Protein AF-A0A257P267-F1 (afdb_monomer)

pLDDT: mean 89.21, std 8.01, range [55.34, 98.06]

Mean predicted aligned error: 6.76 Å

Radius of gyration: 17.24 Å; Cα contacts (8 Å, |Δi|>4): 75; chains: 1; bounding box: 35×25×44 Å

Structure (mmCIF, N/CA/C/O backbone):
data_AF-A0A257P267-F1
#
_entry.id   AF-A0A257P267-F1
#
loop_
_atom_site.group_PDB
_atom_site.id
_atom_site.type_symbol
_atom_site.label_atom_id
_atom_site.label_alt_id
_atom_site.label_comp_id
_atom_site.label_asym_id
_atom_site.label_entity_id
_atom_site.label_seq_id
_atom_site.pdbx_PDB_ins_code
_atom_site.Cartn_x
_atom_site.Cartn_y
_atom_site.Cartn_z
_atom_site.occupancy
_atom_site.B_iso_or_equiv
_atom_site.auth_seq_id
_atom_site.auth_comp_id
_atom_site.auth_asym_id
_atom_site.auth_atom_id
_atom_site.pdbx_PDB_model_num
ATOM 1 N N . GLU A 1 1 ? -16.177 6.817 -0.633 1.00 80.44 1 GLU A N 1
ATOM 2 C CA . GLU A 1 1 ? -15.043 7.733 -0.360 1.00 80.44 1 GLU A CA 1
ATOM 3 C C . GLU A 1 1 ? -13.950 6.991 0.403 1.00 80.44 1 GLU A C 1
ATOM 5 O O . GLU A 1 1 ? -14.224 5.917 0.924 1.00 80.44 1 GLU A O 1
ATOM 10 N N . GLY A 1 2 ? -12.713 7.500 0.427 1.00 89.00 2 GLY A N 1
ATOM 11 C CA . GLY A 1 2 ? -11.590 6.816 1.095 1.00 89.00 2 GLY A CA 1
ATOM 12 C C . GLY A 1 2 ? -11.097 5.538 0.400 1.00 89.00 2 GLY A C 1
ATOM 13 O O . GLY A 1 2 ? -10.371 4.749 1.008 1.00 89.00 2 GLY A O 1
ATOM 14 N N . CYS A 1 3 ? -11.486 5.329 -0.861 1.00 93.88 3 CYS A N 1
ATOM 15 C CA . CYS A 1 3 ? -11.050 4.197 -1.669 1.00 93.88 3 CYS A CA 1
ATOM 16 C C . CYS A 1 3 ? -9.543 4.242 -1.919 1.00 93.88 3 CYS A C 1
ATOM 18 O O . CYS A 1 3 ? -8.968 5.307 -2.164 1.00 93.88 3 CYS A O 1
ATOM 20 N N . LEU A 1 4 ? -8.916 3.069 -1.882 1.00 95.50 4 LEU A N 1
ATOM 21 C CA . LEU A 1 4 ? -7.532 2.904 -2.296 1.00 95.50 4 LEU A CA 1
ATOM 22 C C . LEU A 1 4 ? -7.482 2.815 -3.820 1.00 95.50 4 LEU A C 1
ATOM 24 O O . LEU A 1 4 ? -8.274 2.109 -4.426 1.00 95.50 4 LEU A O 1
ATOM 28 N N . ARG A 1 5 ? -6.537 3.499 -4.444 1.00 97.12 5 ARG A N 1
ATOM 29 C CA . ARG A 1 5 ? -6.320 3.485 -5.887 1.00 97.12 5 ARG A CA 1
ATOM 30 C C . ARG A 1 5 ? -4.972 2.874 -6.199 1.00 97.12 5 ARG A C 1
ATOM 32 O O . ARG A 1 5 ? -3.984 3.199 -5.543 1.00 97.12 5 ARG A O 1
ATOM 39 N N . LEU A 1 6 ? -4.951 2.013 -7.207 1.00 97.19 6 LEU A N 1
ATOM 40 C CA . LEU A 1 6 ? -3.735 1.542 -7.861 1.00 97.19 6 LEU A CA 1
ATOM 41 C C . LEU A 1 6 ? -3.465 2.466 -9.042 1.00 97.19 6 LEU A C 1
ATOM 43 O O . LEU A 1 6 ? -4.323 2.597 -9.914 1.00 97.19 6 LEU A O 1
ATOM 47 N N . LEU A 1 7 ? -2.314 3.129 -9.053 1.00 98.06 7 LEU A N 1
ATOM 48 C CA . LEU A 1 7 ? -2.023 4.225 -9.975 1.00 98.06 7 LEU A CA 1
ATOM 49 C C . LEU A 1 7 ? -1.160 3.764 -11.145 1.00 98.06 7 LEU A C 1
ATOM 51 O O . LEU A 1 7 ? -0.351 2.844 -11.014 1.00 98.06 7 LEU A O 1
ATOM 55 N N . ARG A 1 8 ? -1.330 4.421 -12.293 1.00 96.44 8 ARG A N 1
ATOM 56 C CA . ARG A 1 8 ? -0.466 4.230 -13.466 1.00 96.44 8 ARG A CA 1
ATOM 57 C C . ARG A 1 8 ? 0.777 5.110 -13.389 1.00 96.44 8 ARG A C 1
ATOM 59 O O . ARG A 1 8 ? 1.827 4.723 -13.898 1.00 96.44 8 ARG A O 1
ATOM 66 N N . SER A 1 9 ? 0.673 6.252 -12.712 1.00 95.81 9 SER A N 1
ATOM 67 C CA . SER A 1 9 ? 1.759 7.208 -12.514 1.00 95.81 9 SER A CA 1
ATOM 68 C C . SER A 1 9 ? 1.983 7.537 -11.035 1.00 95.81 9 SER A C 1
ATOM 70 O O . SER A 1 9 ? 1.146 7.285 -10.169 1.00 95.81 9 SER A O 1
ATOM 72 N N . ALA A 1 10 ? 3.160 8.088 -10.733 1.00 94.75 10 ALA A N 1
ATOM 73 C CA . ALA A 1 10 ? 3.547 8.476 -9.376 1.00 94.75 10 ALA A CA 1
ATOM 74 C C . ALA A 1 10 ? 2.998 9.848 -8.948 1.00 94.75 10 ALA A C 1
ATOM 76 O O . ALA A 1 10 ? 3.117 10.221 -7.782 1.00 94.75 10 ALA A O 1
ATOM 77 N N . THR A 1 11 ? 2.478 10.629 -9.895 1.00 96.38 11 THR A N 1
ATOM 78 C CA . THR A 1 11 ? 2.246 12.072 -9.732 1.00 96.38 11 THR A CA 1
ATOM 79 C C . THR A 1 11 ? 0.778 12.462 -9.769 1.00 96.38 11 THR A C 1
ATOM 81 O O . THR A 1 11 ? 0.454 13.570 -9.352 1.00 96.38 11 THR A O 1
ATOM 84 N N . ASP A 1 12 ? -0.100 11.583 -10.252 1.00 96.75 12 ASP A N 1
ATOM 85 C CA . ASP A 1 12 ? -1.524 11.868 -10.388 1.00 96.75 12 ASP A CA 1
ATOM 86 C C . ASP A 1 12 ? -2.375 10.766 -9.737 1.00 96.75 12 ASP A C 1
ATOM 88 O O . ASP A 1 12 ? -2.322 9.595 -10.105 1.00 96.75 12 ASP A O 1
ATOM 92 N N . ILE A 1 13 ? -3.168 11.160 -8.738 1.00 95.75 13 ILE A N 1
ATOM 93 C CA . ILE A 1 13 ? -4.081 10.276 -7.999 1.00 95.75 13 ILE A CA 1
ATOM 94 C C . ILE A 1 13 ? -5.362 9.967 -8.793 1.00 95.75 13 ILE A C 1
ATOM 96 O O . ILE A 1 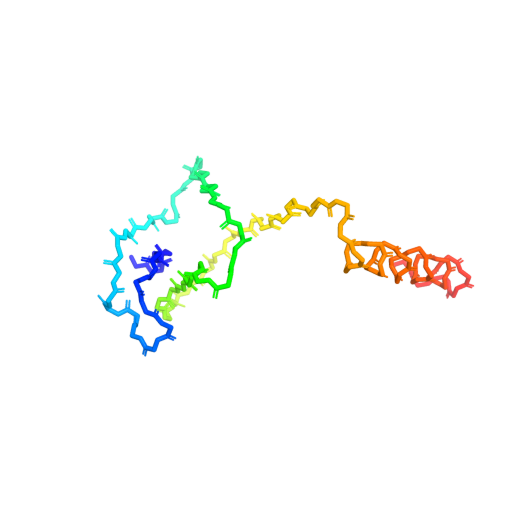13 ? -6.096 9.038 -8.438 1.00 95.75 13 ILE A O 1
ATOM 100 N N . GLU A 1 14 ? -5.672 10.751 -9.829 1.00 96.25 14 GLU A N 1
ATOM 101 C CA . GLU A 1 14 ? -6.785 10.499 -10.752 1.00 96.25 14 GLU A CA 1
ATOM 102 C C . GLU A 1 14 ? -6.385 9.572 -11.906 1.00 96.25 14 GLU A C 1
ATOM 104 O O . GLU A 1 14 ? -7.257 8.940 -12.500 1.00 96.25 14 GLU A O 1
ATOM 109 N N . ASP A 1 15 ? -5.088 9.409 -12.171 1.00 97.44 15 ASP A N 1
ATOM 110 C CA . ASP A 1 15 ? -4.552 8.460 -13.150 1.00 97.44 15 ASP A CA 1
ATOM 111 C C . ASP A 1 15 ? -4.443 7.044 -12.551 1.00 97.44 15 ASP A C 1
ATOM 113 O O . ASP A 1 15 ? -3.360 6.495 -12.304 1.00 97.44 15 ASP A O 1
ATOM 117 N N . TYR A 1 16 ? -5.603 6.449 -12.252 1.00 96.69 16 TYR A N 1
ATOM 118 C CA . TYR A 1 16 ? -5.697 5.128 -11.634 1.00 96.69 16 TYR A CA 1
ATOM 119 C C . TYR A 1 16 ? -6.074 4.015 -12.620 1.00 96.69 16 TYR A C 1
ATOM 121 O O . TYR A 1 16 ? -6.857 4.177 -13.554 1.00 96.69 16 TYR A O 1
ATOM 129 N N . ALA A 1 17 ? -5.498 2.834 -12.399 1.00 96.56 17 ALA A N 1
ATOM 130 C CA . ALA A 1 17 ? -5.850 1.602 -13.093 1.00 96.56 17 ALA A CA 1
ATOM 131 C C . ALA A 1 17 ? -7.031 0.882 -12.429 1.00 96.56 17 ALA A C 1
ATOM 133 O O . ALA A 1 17 ? -7.826 0.251 -13.121 1.00 96.56 17 ALA A O 1
ATOM 134 N N . ALA A 1 18 ? -7.138 0.974 -11.101 1.00 96.38 18 ALA A N 1
ATOM 135 C CA . ALA A 1 18 ? -8.223 0.384 -10.326 1.00 96.38 18 ALA A CA 1
ATOM 136 C C . ALA A 1 18 ? -8.484 1.195 -9.052 1.00 96.38 18 ALA A C 1
ATOM 138 O O . ALA A 1 18 ? -7.552 1.734 -8.451 1.00 96.38 18 ALA A O 1
ATOM 139 N N . GLU A 1 19 ? -9.744 1.235 -8.626 1.00 96.38 19 GLU A N 1
ATOM 140 C CA . GLU A 1 19 ? -10.172 1.795 -7.347 1.00 96.38 19 GLU A CA 1
ATOM 141 C C . GLU A 1 19 ? -10.802 0.679 -6.501 1.00 96.38 19 GLU A C 1
ATOM 143 O O . GLU A 1 19 ? -11.633 -0.092 -6.976 1.00 96.38 19 GLU A O 1
ATOM 148 N N . VAL A 1 20 ? -10.359 0.569 -5.253 1.00 95.56 20 VAL A N 1
ATOM 149 C CA . VAL A 1 20 ? -10.685 -0.506 -4.319 1.00 95.56 20 VAL A CA 1
ATOM 150 C C . VAL A 1 20 ? -11.419 0.098 -3.118 1.00 95.56 20 VAL A C 1
ATOM 152 O O . VAL A 1 20 ? -10.834 0.914 -2.389 1.00 95.56 20 VAL A O 1
ATOM 155 N N . PRO A 1 21 ? -12.691 -0.270 -2.891 1.00 93.12 21 PRO A N 1
ATOM 156 C CA . PRO A 1 21 ? -13.468 0.262 -1.782 1.00 93.12 21 PRO A CA 1
ATOM 157 C C . PRO A 1 21 ? -12.985 -0.320 -0.439 1.00 93.12 21 PRO A C 1
ATOM 159 O O . PRO A 1 21 ? -12.627 -1.494 -0.371 1.00 93.12 21 PRO A O 1
ATOM 162 N N . PRO A 1 22 ? -12.979 0.465 0.654 1.00 90.62 22 PRO A N 1
ATOM 163 C CA . PRO A 1 22 ? -12.544 0.008 1.972 1.00 90.62 22 PRO A CA 1
ATOM 164 C C . PRO A 1 22 ? -13.700 -0.684 2.716 1.00 90.62 22 PRO A C 1
ATOM 166 O O . PRO A 1 22 ? -14.127 -0.221 3.771 1.00 90.62 22 PRO A O 1
ATOM 169 N N . VAL A 1 23 ? -14.249 -1.752 2.134 1.00 92.12 23 VAL A N 1
ATOM 170 C CA . VAL A 1 23 ? -15.342 -2.541 2.732 1.00 92.12 23 VAL A CA 1
ATOM 171 C C . VAL A 1 23 ? -14.801 -3.775 3.447 1.00 92.12 23 VAL A C 1
ATOM 173 O O . VAL A 1 23 ? -13.720 -4.269 3.114 1.00 92.12 23 VAL A O 1
ATOM 176 N N . ASP A 1 24 ? -15.550 -4.269 4.429 1.00 89.81 24 ASP A N 1
ATOM 177 C CA . ASP A 1 24 ? -15.161 -5.449 5.201 1.00 89.81 24 ASP A CA 1
ATOM 178 C C . ASP A 1 24 ? -14.903 -6.669 4.299 1.00 89.81 24 ASP A C 1
ATOM 180 O O . ASP A 1 24 ? -15.559 -6.858 3.273 1.00 89.81 24 ASP A O 1
ATOM 184 N N . GLY A 1 25 ? -13.892 -7.462 4.653 1.00 90.94 25 GLY A N 1
ATOM 185 C CA . GLY A 1 25 ? -13.430 -8.597 3.849 1.00 90.94 25 GLY A CA 1
ATOM 186 C C . GLY A 1 25 ? -12.606 -8.244 2.601 1.00 90.94 25 GLY A C 1
ATOM 187 O O . GLY A 1 25 ? -12.167 -9.153 1.895 1.00 90.94 25 GLY A O 1
ATOM 188 N N . THR A 1 26 ? -12.339 -6.963 2.317 1.00 94.31 26 THR A N 1
ATOM 189 C CA . THR A 1 26 ? -11.492 -6.579 1.174 1.00 94.31 26 THR A CA 1
ATOM 190 C C . THR A 1 26 ? -10.031 -6.971 1.403 1.00 94.31 26 THR A C 1
ATOM 192 O O . THR A 1 26 ? -9.342 -6.384 2.239 1.00 94.31 26 THR A O 1
ATOM 195 N N . LEU A 1 27 ? -9.530 -7.913 0.600 1.00 94.50 27 LEU A N 1
ATOM 196 C CA . LEU A 1 27 ? -8.114 -8.273 0.536 1.00 94.50 27 LEU A CA 1
ATOM 197 C C . LEU A 1 27 ? -7.519 -7.827 -0.802 1.00 94.50 27 LEU A C 1
ATOM 199 O O . LEU A 1 27 ? -7.947 -8.270 -1.865 1.00 94.50 27 LEU A O 1
ATOM 203 N N . LEU A 1 28 ? -6.492 -6.981 -0.736 1.00 94.12 28 LEU A N 1
ATOM 204 C CA . LEU A 1 28 ? -5.730 -6.542 -1.898 1.00 94.12 28 LEU A CA 1
ATOM 205 C C . LEU A 1 28 ? -4.304 -7.087 -1.823 1.00 94.12 28 LEU A C 1
ATOM 207 O O . LEU A 1 28 ? -3.592 -6.846 -0.849 1.00 94.12 28 LEU A O 1
ATOM 211 N N . VAL A 1 29 ? -3.876 -7.768 -2.886 1.00 94.81 29 VAL A N 1
ATOM 212 C CA . VAL A 1 29 ? -2.518 -8.301 -3.027 1.00 94.81 29 VAL A CA 1
ATOM 213 C C . VAL A 1 29 ? -1.954 -7.868 -4.373 1.00 94.81 29 VAL A C 1
ATOM 215 O O . VAL A 1 29 ? -2.591 -8.052 -5.407 1.00 94.81 29 VAL A O 1
ATOM 218 N N . PHE A 1 30 ? -0.751 -7.302 -4.364 1.00 92.69 30 PHE A N 1
ATOM 219 C CA . PHE A 1 30 ? -0.025 -6.931 -5.574 1.00 92.69 30 PHE A CA 1
ATOM 220 C C . PHE A 1 30 ? 1.487 -7.117 -5.378 1.00 92.69 30 PHE A C 1
ATOM 222 O O . PHE A 1 30 ? 1.972 -7.046 -4.244 1.00 92.69 30 PHE A O 1
ATOM 229 N N . PRO A 1 31 ? 2.254 -7.352 -6.457 1.00 90.81 31 PRO A N 1
ATOM 230 C CA . PRO A 1 31 ? 3.710 -7.395 -6.378 1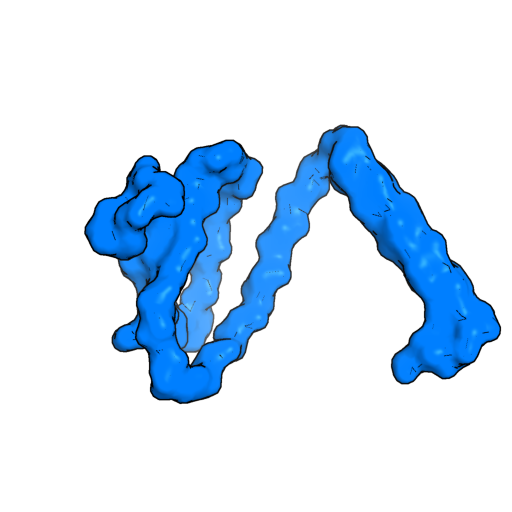.00 90.81 31 PRO A CA 1
ATOM 231 C C . PRO A 1 31 ? 4.263 -6.039 -5.938 1.00 90.81 31 PRO A C 1
ATOM 233 O O . PRO A 1 31 ? 3.970 -5.036 -6.571 1.00 90.81 31 PRO A O 1
ATOM 236 N N . ASN A 1 32 ? 5.090 -5.987 -4.896 1.00 88.69 32 ASN A N 1
ATOM 237 C CA . ASN A 1 32 ? 5.741 -4.739 -4.497 1.00 88.69 32 ASN A CA 1
ATOM 238 C C . ASN A 1 32 ? 6.977 -4.482 -5.377 1.00 88.69 32 ASN A C 1
ATOM 240 O O . ASN A 1 32 ? 7.975 -5.201 -5.276 1.00 88.69 32 ASN A O 1
ATOM 244 N N . GLY A 1 33 ? 6.908 -3.471 -6.241 1.00 88.94 33 GLY A N 1
ATOM 245 C CA . GLY A 1 33 ? 7.971 -3.078 -7.161 1.00 88.94 33 GLY A CA 1
ATOM 246 C C . GLY A 1 33 ? 8.148 -1.556 -7.274 1.00 88.94 33 GLY A C 1
ATOM 247 O O . GLY A 1 33 ? 7.398 -0.785 -6.678 1.00 88.94 33 GLY A O 1
ATOM 248 N N . PRO A 1 34 ? 9.136 -1.089 -8.060 1.00 91.62 34 PRO A N 1
ATOM 249 C CA . PRO A 1 34 ? 9.444 0.340 -8.194 1.00 91.62 34 PRO A CA 1
ATOM 250 C C . PRO A 1 34 ? 8.293 1.196 -8.744 1.00 91.62 34 PRO A C 1
ATOM 252 O O . PRO A 1 34 ? 8.297 2.408 -8.558 1.00 91.62 34 PRO A O 1
ATOM 255 N N . THR A 1 35 ? 7.328 0.573 -9.425 1.00 93.75 35 THR A N 1
ATOM 256 C CA . THR A 1 35 ? 6.207 1.238 -10.101 1.00 93.75 35 THR A CA 1
ATOM 257 C C . THR A 1 35 ? 4.840 0.873 -9.526 1.00 93.75 35 THR A C 1
ATOM 259 O O . THR A 1 35 ? 3.819 1.197 -10.125 1.00 93.75 35 THR A O 1
ATOM 262 N N . THR A 1 36 ? 4.773 0.211 -8.366 1.00 93.62 36 THR A N 1
ATOM 263 C CA . THR A 1 36 ? 3.488 -0.074 -7.702 1.00 93.62 36 THR A CA 1
ATOM 264 C C . THR A 1 36 ? 3.002 1.100 -6.871 1.00 93.62 36 THR A C 1
ATOM 266 O O . THR A 1 36 ? 2.914 1.052 -5.641 1.00 93.62 36 THR A O 1
ATOM 269 N N . PHE A 1 37 ? 2.682 2.171 -7.586 1.00 96.62 37 PHE A N 1
ATOM 270 C CA . PHE A 1 37 ? 2.091 3.374 -7.035 1.00 96.62 37 PHE A CA 1
ATOM 271 C C . PHE A 1 37 ? 0.664 3.084 -6.576 1.00 96.62 37 PHE A C 1
ATOM 273 O O . PHE A 1 37 ? -0.146 2.498 -7.294 1.00 96.62 37 PHE A O 1
ATOM 280 N N . HIS A 1 38 ? 0.363 3.477 -5.347 1.00 96.06 38 HIS A N 1
ATOM 281 C CA . HIS A 1 38 ? -0.963 3.345 -4.775 1.00 96.06 38 HIS A CA 1
ATOM 282 C C . HIS A 1 38 ? -1.188 4.449 -3.747 1.00 96.06 38 HIS A C 1
ATOM 284 O O . HIS A 1 38 ? -0.250 4.922 -3.107 1.00 96.06 38 HIS A O 1
ATOM 290 N N . GLY A 1 39 ? -2.435 4.868 -3.586 1.00 94.19 39 GLY A N 1
ATOM 291 C CA . GLY A 1 39 ? -2.787 5.946 -2.670 1.00 94.19 39 GLY A CA 1
ATOM 292 C C . GLY A 1 39 ? -4.290 6.115 -2.555 1.00 94.19 39 GLY A C 1
ATOM 293 O O . GL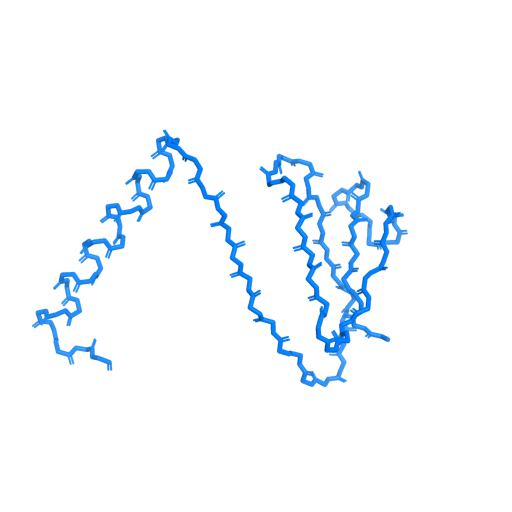Y A 1 39 ? -5.053 5.459 -3.252 1.00 94.19 39 GLY A O 1
ATOM 294 N N . HIS A 1 40 ? -4.738 6.986 -1.665 1.00 93.75 40 HIS A N 1
ATOM 295 C CA . HIS A 1 40 ? -6.153 7.310 -1.520 1.00 93.75 40 HIS A CA 1
ATOM 296 C C . HIS A 1 40 ? -6.320 8.817 -1.362 1.00 93.75 40 HIS A C 1
ATOM 298 O O . HIS A 1 40 ? -5.419 9.512 -0.887 1.00 93.75 40 HIS A O 1
ATOM 304 N N . LYS A 1 41 ? -7.498 9.331 -1.721 1.00 92.81 41 LYS A N 1
ATOM 305 C CA . LYS A 1 41 ? -7.860 10.711 -1.380 1.00 92.81 41 LYS A CA 1
ATOM 306 C C . LYS A 1 41 ? -7.95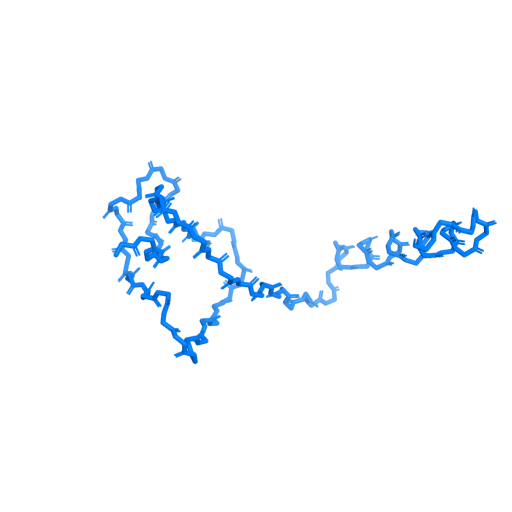5 10.875 0.135 1.00 92.81 41 LYS A C 1
ATOM 308 O O . LYS A 1 41 ? -8.123 9.902 0.878 1.00 92.81 41 LYS A O 1
ATOM 313 N N . LYS A 1 42 ? -7.871 12.125 0.593 1.00 90.56 42 LYS A N 1
ATOM 314 C CA . LYS A 1 42 ? -8.216 12.463 1.977 1.00 90.56 42 LYS A CA 1
ATOM 315 C C . LYS A 1 42 ? -9.641 11.986 2.258 1.00 90.56 42 LYS A C 1
ATOM 317 O O . LYS A 1 42 ? -10.522 12.120 1.414 1.00 90.56 42 LYS A O 1
ATOM 322 N N . PHE A 1 43 ? -9.835 11.426 3.438 1.00 89.00 43 PHE A N 1
ATOM 323 C CA . PHE A 1 43 ? -11.115 10.928 3.912 1.00 89.00 43 PHE A CA 1
ATOM 324 C C . PHE A 1 43 ? -11.329 11.450 5.329 1.00 89.00 43 PHE A C 1
ATOM 326 O O . PHE A 1 43 ? -10.382 11.484 6.117 1.00 89.00 43 PHE A O 1
ATOM 333 N N . VAL A 1 44 ? -12.553 11.878 5.635 1.00 92.44 44 VAL A N 1
ATOM 334 C CA . VAL A 1 44 ? -12.940 12.317 6.977 1.00 92.44 44 VAL A CA 1
ATOM 335 C C . VAL A 1 44 ? -13.655 11.156 7.656 1.00 92.44 44 VAL A C 1
ATOM 337 O O . VAL A 1 44 ? -14.773 10.814 7.289 1.00 92.44 44 VAL A O 1
ATOM 340 N N . GLY A 1 45 ? -12.994 10.537 8.633 1.00 90.25 45 GLY A N 1
ATOM 341 C CA . GLY A 1 45 ? -13.533 9.400 9.376 1.00 90.25 45 GLY A CA 1
ATOM 342 C C . GLY A 1 45 ? -12.463 8.373 9.733 1.00 90.25 45 GLY A C 1
ATOM 343 O O . GLY A 1 45 ? -11.286 8.528 9.401 1.00 90.25 45 GLY A O 1
ATOM 344 N N . GLN A 1 46 ? -12.876 7.312 10.425 1.00 89.00 46 GLN A N 1
ATOM 345 C CA . GLN A 1 46 ? -11.974 6.249 10.855 1.00 89.00 46 GLN A CA 1
ATOM 346 C C . GLN A 1 46 ? -11.815 5.183 9.768 1.00 89.00 46 GLN A C 1
ATOM 348 O O . GLN A 1 46 ? -12.791 4.727 9.178 1.00 89.00 46 GLN A O 1
ATOM 353 N N . ARG A 1 47 ? -10.569 4.776 9.517 1.00 87.00 47 ARG A N 1
ATOM 354 C CA . ARG A 1 47 ? -10.209 3.730 8.556 1.00 87.00 47 ARG A CA 1
ATOM 355 C C . ARG A 1 47 ? -9.275 2.736 9.231 1.00 87.00 47 ARG A C 1
ATOM 357 O O . ARG A 1 47 ? -8.183 3.111 9.652 1.00 87.00 47 ARG A O 1
ATOM 364 N N . TYR A 1 48 ? -9.693 1.478 9.299 1.00 88.62 48 TYR A N 1
ATOM 365 C CA . TYR A 1 48 ? -8.880 0.389 9.832 1.00 88.62 48 TYR A CA 1
ATOM 366 C C . TYR A 1 48 ? -8.270 -0.402 8.683 1.00 88.62 48 TYR A C 1
ATOM 368 O O . TYR A 1 48 ? -8.986 -0.838 7.786 1.00 88.62 48 TYR A O 1
ATOM 376 N N . VAL A 1 49 ? -6.949 -0.574 8.700 1.00 89.50 49 VAL A N 1
ATOM 377 C CA . VAL A 1 49 ? -6.233 -1.396 7.723 1.00 89.50 49 VAL A CA 1
ATOM 378 C C . VAL A 1 49 ? -5.082 -2.106 8.405 1.00 89.50 49 VAL A C 1
ATOM 380 O O . VAL A 1 49 ? -4.357 -1.512 9.201 1.00 89.50 49 VAL A O 1
ATOM 383 N N . VAL A 1 50 ? -4.880 -3.360 8.021 1.00 92.25 50 VAL A N 1
ATOM 384 C CA . VAL A 1 50 ? -3.646 -4.093 8.278 1.00 92.25 50 VAL A CA 1
ATOM 385 C C . VAL A 1 50 ? -2.887 -4.184 6.958 1.00 92.25 50 VAL A C 1
ATOM 387 O O . VAL A 1 50 ? -3.391 -4.745 5.989 1.00 92.25 50 VAL A O 1
ATOM 390 N N . GLN A 1 51 ? -1.691 -3.595 6.897 1.00 92.81 51 GLN A N 1
ATOM 391 C CA . GLN A 1 51 ? -0.807 -3.708 5.737 1.00 92.81 51 GLN A CA 1
ATOM 392 C C . GLN A 1 51 ? 0.352 -4.632 6.078 1.00 92.81 51 GLN A C 1
ATOM 394 O O . GLN A 1 51 ? 0.993 -4.488 7.118 1.00 92.81 51 GLN A O 1
ATOM 399 N N . MET A 1 52 ? 0.635 -5.566 5.179 1.00 91.75 52 MET A N 1
ATOM 400 C CA . MET A 1 52 ? 1.750 -6.490 5.308 1.00 91.75 52 MET A CA 1
ATOM 401 C C . MET A 1 52 ? 2.537 -6.488 4.008 1.00 91.75 52 MET A C 1
ATOM 403 O O . MET A 1 52 ? 1.961 -6.513 2.925 1.00 91.75 52 MET A O 1
ATOM 407 N N . ASN A 1 53 ? 3.861 -6.482 4.125 1.00 88.94 53 ASN A N 1
ATOM 408 C CA . ASN A 1 53 ? 4.756 -6.661 2.994 1.00 88.94 53 ASN A CA 1
ATOM 409 C C . ASN A 1 53 ? 5.460 -8.004 3.141 1.00 88.94 53 ASN A C 1
ATOM 411 O O . ASN A 1 53 ? 6.085 -8.268 4.169 1.00 88.94 53 ASN A O 1
ATOM 415 N N . TYR A 1 54 ? 5.395 -8.833 2.102 1.00 85.56 54 TYR A N 1
ATOM 416 C CA . TYR A 1 54 ? 6.201 -10.042 2.024 1.00 85.56 54 TYR A CA 1
ATOM 417 C C . TYR A 1 54 ? 7.524 -9.719 1.330 1.00 85.56 54 TYR A C 1
ATOM 419 O O . TYR A 1 54 ? 7.550 -9.342 0.158 1.00 85.56 54 TYR A O 1
ATOM 427 N N . MET A 1 55 ? 8.630 -9.830 2.062 1.00 80.81 55 MET A N 1
ATOM 428 C CA . MET A 1 55 ? 9.967 -9.571 1.535 1.00 80.81 55 MET A CA 1
ATOM 429 C C . MET A 1 55 ? 10.673 -10.893 1.241 1.00 80.81 55 MET A C 1
ATOM 431 O O . MET A 1 55 ? 10.794 -11.745 2.117 1.00 80.81 55 MET A O 1
ATOM 435 N N . THR A 1 56 ? 11.187 -11.051 0.023 1.00 74.38 56 THR A N 1
ATOM 436 C CA . THR A 1 56 ? 12.080 -12.166 -0.330 1.00 74.38 56 THR A CA 1
ATOM 437 C C . THR A 1 56 ? 13.512 -11.886 0.155 1.00 74.38 56 THR A C 1
ATOM 439 O O . THR A 1 56 ? 13.794 -10.782 0.628 1.00 74.38 56 THR A O 1
ATOM 442 N N . ASN A 1 57 ? 14.419 -12.871 0.042 1.00 65.75 57 ASN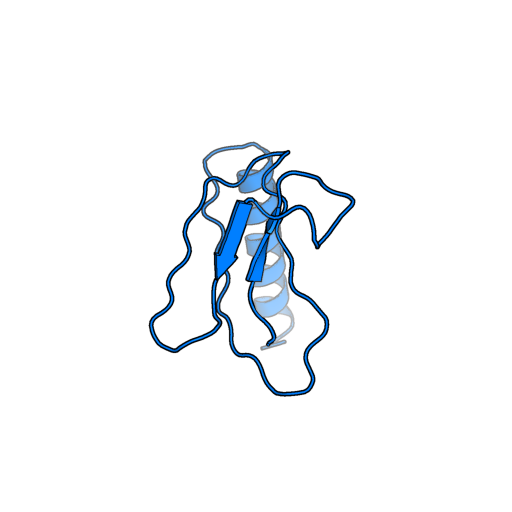 A N 1
ATOM 443 C CA . ASN A 1 57 ? 15.812 -12.903 0.548 1.00 65.75 57 ASN A CA 1
ATOM 444 C C . ASN A 1 57 ? 16.783 -11.834 -0.024 1.00 65.75 57 ASN A C 1
ATOM 446 O O . ASN A 1 57 ? 17.950 -12.105 -0.307 1.00 65.75 57 ASN A O 1
ATOM 450 N N . SER A 1 58 ? 16.335 -10.593 -0.172 1.00 73.75 58 SER A N 1
ATOM 451 C CA . SER A 1 58 ? 17.152 -9.448 -0.544 1.00 73.75 58 SER A CA 1
ATOM 452 C C . SER A 1 58 ? 18.054 -8.995 0.611 1.00 73.75 58 SER A C 1
ATOM 454 O O . SER A 1 58 ? 17.768 -9.198 1.794 1.00 73.75 58 SER A O 1
ATOM 456 N N . VAL A 1 59 ? 19.144 -8.305 0.271 1.00 77.50 59 VAL A N 1
ATOM 457 C CA . VAL A 1 59 ? 20.032 -7.646 1.246 1.00 77.50 59 VAL A CA 1
ATOM 458 C C . VAL A 1 59 ? 19.246 -6.697 2.165 1.00 77.50 59 VAL A C 1
ATOM 460 O O . VAL A 1 59 ? 19.532 -6.626 3.361 1.00 77.50 59 VAL A O 1
ATOM 463 N N . LYS A 1 60 ? 18.211 -6.028 1.634 1.00 76.62 60 LYS A N 1
ATOM 464 C CA . LYS A 1 60 ? 17.318 -5.148 2.402 1.00 76.62 60 LYS A CA 1
ATOM 465 C C . LYS A 1 60 ? 16.507 -5.921 3.441 1.00 76.62 60 LYS A C 1
ATOM 467 O O . LYS A 1 60 ? 16.481 -5.507 4.593 1.00 76.62 60 LYS A O 1
ATOM 472 N N . ALA A 1 61 ? 15.934 -7.067 3.071 1.00 81.00 61 ALA A N 1
ATOM 473 C CA . ALA A 1 61 ? 15.201 -7.917 4.010 1.00 81.00 61 ALA A CA 1
ATOM 474 C C . ALA A 1 61 ? 16.096 -8.381 5.171 1.00 81.00 61 ALA A C 1
ATOM 476 O O . ALA A 1 61 ? 15.713 -8.286 6.334 1.00 81.00 61 ALA A O 1
ATOM 477 N N . LYS A 1 62 ? 17.338 -8.794 4.875 1.00 81.88 62 LYS A N 1
ATOM 478 C CA . LYS A 1 62 ? 18.317 -9.175 5.908 1.00 81.88 62 LYS A CA 1
ATOM 479 C C . LYS A 1 62 ? 18.689 -8.003 6.820 1.00 81.88 62 LYS A C 1
ATOM 481 O O . LYS A 1 62 ? 18.811 -8.182 8.030 1.00 81.88 62 LYS A O 1
ATOM 486 N N . ALA A 1 63 ? 18.885 -6.807 6.263 1.00 84.31 63 ALA A N 1
ATOM 487 C CA . ALA A 1 63 ? 19.167 -5.610 7.053 1.00 84.31 63 ALA A CA 1
ATOM 488 C C . ALA A 1 63 ? 17.999 -5.260 7.987 1.00 84.31 63 ALA A C 1
ATOM 490 O O . ALA A 1 63 ? 18.226 -5.001 9.169 1.00 84.31 63 ALA A O 1
ATOM 491 N N . GLU A 1 64 ? 16.773 -5.340 7.475 1.00 85.38 64 GLU A N 1
ATOM 492 C CA . GLU A 1 64 ? 15.551 -5.070 8.226 1.00 85.38 64 GLU A CA 1
ATOM 493 C C . GLU A 1 64 ? 15.350 -6.079 9.362 1.00 85.38 64 GLU A C 1
ATOM 495 O O . GLU A 1 64 ? 15.149 -5.688 10.511 1.00 85.38 64 GLU A O 1
ATOM 500 N N . MET A 1 65 ? 15.536 -7.377 9.095 1.00 85.12 65 MET A N 1
ATOM 501 C CA . MET A 1 65 ? 15.501 -8.406 10.137 1.00 85.12 65 MET A CA 1
ATOM 502 C C . MET A 1 65 ? 16.543 -8.156 11.231 1.00 85.12 65 MET A C 1
ATOM 504 O O . MET A 1 65 ? 16.213 -8.208 12.414 1.00 85.12 65 MET A O 1
ATOM 508 N N . ARG A 1 66 ? 17.793 -7.824 10.874 1.00 86.25 66 ARG A N 1
ATOM 509 C CA . ARG A 1 66 ? 18.828 -7.492 11.873 1.00 86.25 66 ARG A CA 1
ATOM 510 C C . ARG A 1 66 ? 18.426 -6.298 12.738 1.00 86.25 66 ARG A C 1
ATOM 512 O O . ARG A 1 66 ? 18.599 -6.355 13.953 1.00 86.25 66 ARG A O 1
ATOM 519 N N . ARG A 1 67 ? 17.865 -5.245 12.133 1.00 88.56 67 ARG A N 1
ATOM 520 C CA . ARG A 1 67 ? 17.351 -4.072 12.856 1.00 88.56 67 ARG A CA 1
ATOM 521 C C . ARG A 1 67 ? 16.255 -4.470 13.842 1.00 88.56 67 ARG A C 1
ATOM 523 O O . ARG A 1 67 ? 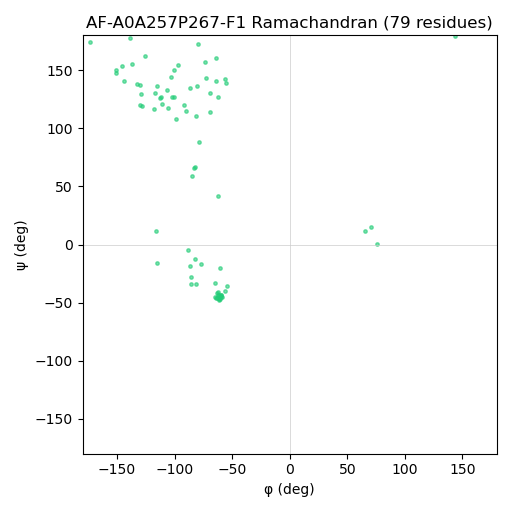16.294 -4.039 14.993 1.00 88.56 67 ARG A O 1
ATOM 530 N N . HIS A 1 68 ? 15.320 -5.317 13.416 1.00 86.75 68 HIS A N 1
ATOM 531 C CA . HIS A 1 68 ? 14.268 -5.835 14.287 1.00 86.75 68 HIS A CA 1
ATOM 532 C C . HIS A 1 68 ? 14.831 -6.633 15.463 1.00 86.75 68 HIS A C 1
ATOM 534 O O . HIS A 1 68 ? 14.442 -6.371 16.598 1.00 86.75 68 HIS A O 1
ATOM 540 N N . HIS A 1 69 ? 15.774 -7.547 15.222 1.00 88.56 69 HIS A N 1
ATOM 541 C CA . HIS A 1 69 ? 16.402 -8.327 16.291 1.00 88.56 69 HIS A CA 1
ATOM 542 C C . HIS A 1 69 ? 17.139 -7.440 17.300 1.00 88.56 69 HIS A C 1
ATOM 544 O O . HIS A 1 69 ? 16.973 -7.625 18.505 1.00 88.56 69 HIS A O 1
ATOM 550 N N . LEU A 1 70 ? 17.897 -6.445 16.827 1.00 91.62 70 LEU A N 1
ATOM 551 C CA . LEU A 1 70 ? 18.590 -5.499 17.702 1.00 91.62 70 LEU A CA 1
ATOM 552 C C . LEU A 1 70 ? 17.601 -4.665 18.526 1.00 91.62 70 LEU A C 1
ATOM 554 O O . LEU A 1 70 ? 17.764 -4.532 19.736 1.00 91.62 70 LEU A O 1
ATOM 558 N N . SER A 1 71 ? 16.551 -4.139 17.889 1.00 88.69 71 SER A N 1
ATOM 559 C CA . SER A 1 71 ? 15.512 -3.374 18.583 1.00 88.69 71 SER A CA 1
ATOM 560 C C . SER A 1 71 ? 14.800 -4.219 19.641 1.00 88.69 71 SER A C 1
ATOM 562 O O . SER A 1 71 ? 14.620 -3.759 20.766 1.00 88.69 71 SER A O 1
ATOM 564 N N . ALA A 1 72 ? 14.445 -5.465 19.316 1.00 89.12 72 ALA A N 1
ATOM 565 C CA . ALA A 1 72 ? 13.810 -6.386 20.253 1.00 89.12 72 ALA A CA 1
ATOM 566 C C . ALA A 1 72 ? 14.721 -6.708 21.447 1.00 89.12 72 ALA A C 1
ATOM 568 O O . ALA A 1 72 ? 14.259 -6.727 22.587 1.00 89.12 72 ALA A O 1
ATOM 569 N N . PHE A 1 73 ? 16.018 -6.906 21.201 1.00 91.44 73 PHE A N 1
ATOM 570 C CA . PHE A 1 73 ? 17.003 -7.120 22.257 1.00 91.44 73 PHE A CA 1
ATOM 571 C C . PHE A 1 73 ? 17.099 -5.914 23.202 1.00 91.44 73 PHE A C 1
ATOM 573 O O . PHE A 1 73 ? 17.019 -6.088 24.414 1.00 91.44 73 PHE A O 1
ATOM 580 N N . ILE A 1 74 ? 17.183 -4.693 22.662 1.00 92.06 74 ILE A N 1
ATOM 581 C CA . ILE A 1 74 ? 17.228 -3.466 23.472 1.00 92.06 74 ILE A CA 1
ATOM 582 C C . ILE A 1 74 ? 15.949 -3.312 24.299 1.00 92.06 74 ILE A C 1
ATOM 584 O O . ILE A 1 74 ? 16.045 -3.105 25.503 1.00 92.06 74 ILE A O 1
ATOM 588 N N . LYS A 1 75 ? 14.764 -3.476 23.694 1.00 88.50 75 LYS A N 1
ATOM 589 C CA . LYS A 1 75 ? 13.477 -3.390 24.412 1.00 88.50 75 LYS A CA 1
ATOM 590 C C . LYS A 1 75 ? 13.403 -4.366 25.585 1.00 88.50 75 LYS A C 1
ATOM 592 O O . LYS A 1 75 ? 12.934 -4.009 26.662 1.00 88.50 75 LYS A O 1
ATOM 597 N N . ARG A 1 76 ? 13.920 -5.584 25.394 1.00 86.81 76 ARG A N 1
ATOM 598 C CA . ARG A 1 76 ? 13.993 -6.597 26.451 1.00 86.81 76 ARG A CA 1
ATOM 599 C C . ARG A 1 76 ? 14.913 -6.181 27.603 1.00 86.81 76 ARG A C 1
ATOM 601 O O . ARG A 1 76 ? 14.637 -6.550 28.738 1.00 86.81 76 ARG A O 1
ATOM 608 N N . LEU A 1 77 ? 15.984 -5.437 27.327 1.00 87.25 77 LEU A N 1
ATOM 609 C CA . LEU A 1 77 ? 16.908 -4.944 28.352 1.00 87.25 77 LEU A CA 1
ATOM 610 C C . LEU A 1 77 ? 16.402 -3.686 29.064 1.00 87.25 77 LEU A C 1
ATOM 612 O O . LEU A 1 77 ? 16.665 -3.519 30.249 1.00 87.25 77 LEU A O 1
ATOM 616 N N . THR A 1 78 ? 15.692 -2.802 28.362 1.00 87.06 78 THR A N 1
ATOM 617 C CA . THR A 1 78 ? 15.225 -1.528 28.927 1.00 87.06 78 THR A CA 1
ATOM 618 C C . THR A 1 78 ? 13.868 -1.626 29.621 1.00 87.06 78 THR A C 1
ATOM 620 O O . THR A 1 78 ? 13.417 -0.636 30.188 1.00 87.06 78 THR A O 1
ATOM 623 N N . GLY A 1 79 ? 13.199 -2.784 29.575 1.00 69.62 79 GLY A N 1
ATOM 624 C CA . GLY A 1 79 ? 11.876 -2.976 30.183 1.00 69.62 79 GLY A CA 1
ATOM 625 C C . GLY A 1 79 ? 10.764 -2.146 29.531 1.00 69.62 79 GLY A C 1
ATOM 626 O O . GLY A 1 79 ? 9.668 -2.062 30.077 1.00 69.62 79 GLY A O 1
ATOM 627 N N . ALA A 1 80 ? 11.031 -1.532 28.374 1.00 63.78 80 ALA A N 1
ATOM 628 C CA . ALA A 1 80 ? 10.036 -0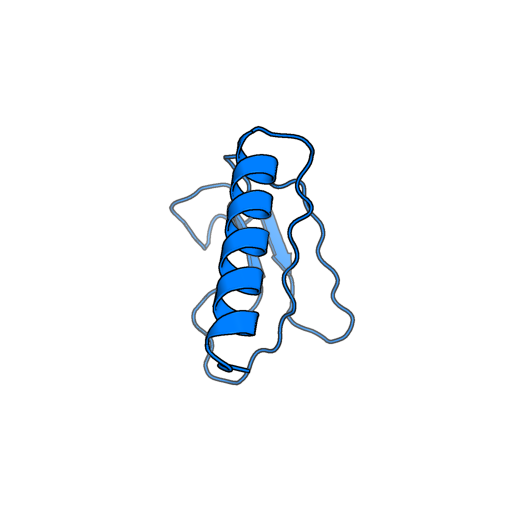.812 27.592 1.00 63.78 80 ALA A CA 1
ATOM 629 C C . ALA A 1 80 ? 9.189 -1.834 26.814 1.00 63.78 80 ALA A C 1
ATOM 631 O O . ALA A 1 80 ? 9.547 -2.224 25.697 1.00 63.78 80 ALA A O 1
ATOM 632 N N . ALA A 1 81 ? 8.120 -2.306 27.457 1.00 55.34 81 ALA A N 1
ATOM 633 C CA . ALA A 1 81 ? 7.037 -3.071 26.845 1.00 55.34 81 ALA A CA 1
ATOM 634 C C . ALA A 1 81 ? 5.947 -2.121 26.335 1.00 55.34 81 ALA A C 1
ATOM 636 O O . ALA A 1 81 ? 5.558 -1.216 27.108 1.00 55.34 81 ALA A O 1
#

Foldseek 3Di:
DFWKFFAQDQPDPVRGPDTHDLDPPDDDDDDDDPRRDMDTDDDPDDGDDDDDDDDDPDPVVVVVVVVVVVVVVVCVVVVPD

Secondary structure (DSSP, 8-state):
---EEEESSSS-SSSEEEEE---TT--------TT--EEE---SS-----------S-HHHHHHHHHHHHHHHHHHHHT--

Sequence (81 aa):
EGCLRLLRSATDIEDYAAEVPPVDGTLLVFPNGPTTFHGHKKFVGQRYVVQMNYMTNSVKAKAEMRRHHLSAFIK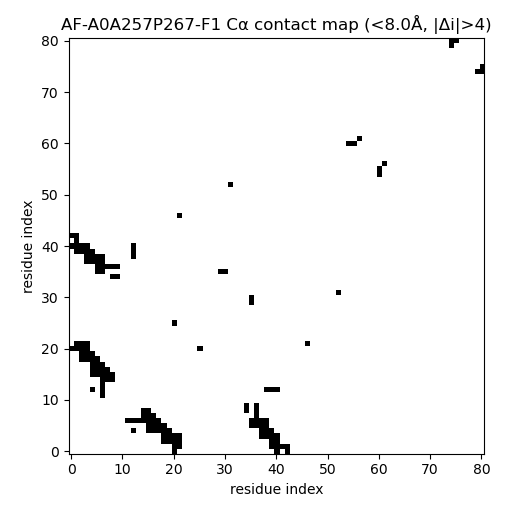RLTGAA

Solvent-accessible surface area (backbone atoms only — not comparable to full-atom values): 5445 Å² total; per-residue (Å²): 129,53,31,43,28,39,26,77,45,90,84,41,89,84,46,48,78,45,76,44,70,84,50,92,90,69,81,87,84,75,81,90,56,100,72,64,34,64,52,58,62,89,59,94,75,92,80,89,82,88,86,83,85,90,74,64,99,44,74,64,44,54,52,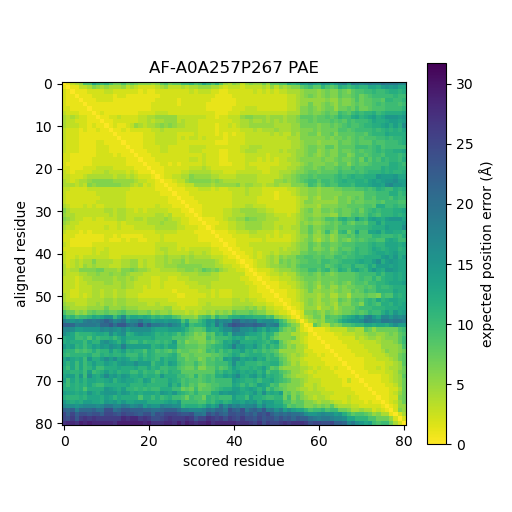51,51,51,51,49,54,53,51,53,52,49,33,68,71,71,69,65,123